Protein AF-A0A2E3I1H3-F1 (afdb_monomer_lite)

Sequence (110 aa):
MGIRLVLLVLCVLVAIVPMRAFAIEADDVVIDGEFEDWEKIPVSVDDPEDQAKNPNGDYKALKIGTNTNTFCFLQVVYGEITPLDGKRYYYHVLIDVDNKVNTGISNNRV

Structure (mmCIF, N/CA/C/O backbone):
data_AF-A0A2E3I1H3-F1
#
_entry.id   AF-A0A2E3I1H3-F1
#
loop_
_atom_site.group_PDB
_atom_site.id
_atom_site.type_symbol
_atom_site.label_atom_id
_atom_site.label_alt_id
_atom_site.label_comp_id
_atom_site.label_asym_id
_atom_site.label_entity_id
_atom_site.label_seq_id
_atom_site.pdbx_PDB_ins_code
_atom_site.Cartn_x
_atom_site.Cartn_y
_atom_site.Cartn_z
_atom_site.occupancy
_atom_site.B_iso_or_equiv
_atom_site.auth_seq_id
_atom_site.auth_comp_id
_atom_site.auth_asym_id
_atom_site.auth_atom_id
_atom_site.pdbx_PDB_model_num
ATOM 1 N N . MET A 1 1 ? -11.600 41.781 30.511 1.00 60.91 1 MET A N 1
ATOM 2 C CA . MET A 1 1 ? -11.959 40.479 29.908 1.00 60.91 1 MET A CA 1
ATOM 3 C C . MET A 1 1 ? -11.577 40.523 28.428 1.00 60.91 1 MET A C 1
ATOM 5 O O . MET A 1 1 ? -12.434 40.822 27.619 1.00 60.91 1 MET A O 1
ATOM 9 N N . GLY A 1 2 ? -10.284 40.416 28.076 1.00 66.25 2 GLY A N 1
ATOM 10 C CA . GLY A 1 2 ? -9.841 40.939 26.762 1.00 66.25 2 GLY A CA 1
ATOM 11 C C . GLY A 1 2 ? -8.666 40.269 26.051 1.00 66.25 2 GLY A C 1
ATOM 12 O O . GLY A 1 2 ? -8.611 40.344 24.838 1.00 66.25 2 GLY A O 1
ATOM 13 N N . ILE A 1 3 ? -7.746 39.587 26.737 1.00 63.50 3 ILE A N 1
ATOM 14 C CA . ILE A 1 3 ? -6.596 38.934 26.065 1.00 63.50 3 ILE A CA 1
ATOM 15 C C . ILE A 1 3 ? -6.351 37.529 26.628 1.00 63.50 3 ILE A C 1
ATOM 17 O O . ILE A 1 3 ? -6.130 36.586 25.879 1.00 63.50 3 ILE A O 1
ATOM 21 N N . ARG A 1 4 ? -6.502 37.347 27.949 1.00 60.72 4 ARG A N 1
ATOM 22 C CA . ARG A 1 4 ? -6.350 36.038 28.611 1.00 60.72 4 ARG A CA 1
ATOM 23 C C . ARG A 1 4 ? -7.385 34.995 28.171 1.00 60.72 4 ARG A C 1
ATOM 25 O O . ARG A 1 4 ? -7.032 33.834 28.045 1.00 60.72 4 ARG A O 1
ATOM 32 N N . LEU A 1 5 ? -8.628 35.408 27.906 1.00 58.81 5 LEU A N 1
ATOM 33 C CA . LEU A 1 5 ? -9.673 34.510 27.393 1.00 58.81 5 LEU A CA 1
ATOM 34 C C . LEU A 1 5 ? -9.393 34.106 25.934 1.00 58.81 5 LEU A C 1
ATOM 36 O O . LEU A 1 5 ? -9.592 32.955 25.575 1.00 58.81 5 LEU A O 1
ATOM 40 N N . VAL A 1 6 ? -8.859 35.029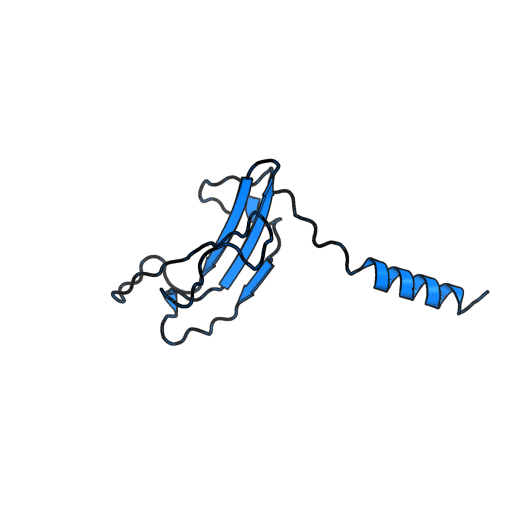 25.124 1.00 62.84 6 VAL A N 1
ATOM 41 C CA . VAL A 1 6 ? -8.500 34.780 23.717 1.00 62.84 6 VAL A CA 1
ATOM 42 C C . VAL A 1 6 ? -7.304 33.829 23.615 1.00 62.84 6 VAL A C 1
ATOM 44 O O . VAL A 1 6 ? -7.368 32.869 22.856 1.00 62.84 6 VAL A O 1
ATOM 47 N N . LEU A 1 7 ? -6.254 34.025 24.425 1.00 57.94 7 LEU A N 1
ATOM 48 C CA . LEU A 1 7 ? -5.112 33.101 24.478 1.00 57.94 7 LEU A CA 1
ATOM 49 C C . LEU A 1 7 ? -5.508 31.704 24.975 1.00 57.94 7 LEU A C 1
ATOM 51 O O . LEU A 1 7 ? -5.003 30.717 24.455 1.00 57.94 7 LEU A O 1
ATOM 55 N N . LEU A 1 8 ? -6.415 31.607 25.952 1.00 57.91 8 LEU A N 1
ATOM 56 C CA . LEU A 1 8 ? -6.885 30.315 26.455 1.00 57.91 8 LEU A CA 1
ATOM 57 C C . LEU A 1 8 ? -7.684 29.556 25.384 1.00 57.91 8 LEU A C 1
ATOM 59 O O . LEU A 1 8 ? -7.460 28.367 25.190 1.00 57.91 8 LEU A O 1
ATOM 63 N N . VAL A 1 9 ? -8.561 30.246 24.646 1.00 60.81 9 VAL A N 1
ATOM 64 C CA . VAL A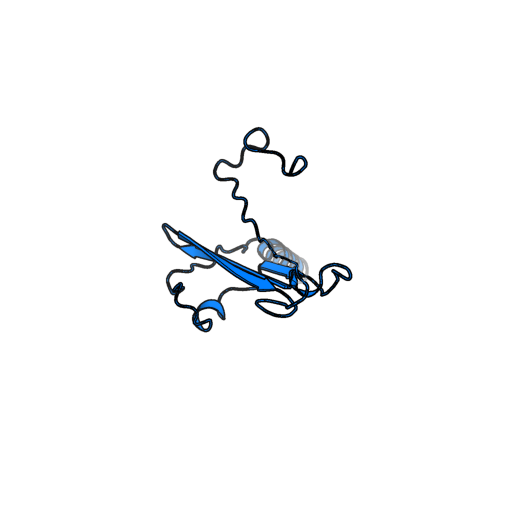 1 9 ? -9.315 29.662 23.522 1.00 60.81 9 VAL A CA 1
ATOM 65 C C . VAL A 1 9 ? -8.378 29.238 22.386 1.00 60.81 9 VAL A C 1
ATOM 67 O O . VAL A 1 9 ? -8.556 28.153 21.840 1.00 60.81 9 VAL A O 1
ATOM 70 N N . LEU A 1 10 ? -7.344 30.027 22.073 1.00 58.22 10 LEU A N 1
ATOM 71 C CA . LEU A 1 10 ? -6.352 29.681 21.049 1.00 58.22 10 LEU A CA 1
ATOM 72 C C . LEU A 1 10 ? -5.506 28.459 21.454 1.00 58.22 10 LEU A C 1
ATOM 74 O O . LEU A 1 10 ? -5.310 27.562 20.643 1.00 58.22 10 LEU A O 1
ATOM 78 N N . CYS A 1 11 ? -5.060 28.377 22.712 1.00 57.25 11 CYS A N 1
ATOM 79 C CA . CYS A 1 11 ? -4.327 27.214 23.223 1.00 57.25 11 CYS A CA 1
ATOM 80 C C . CYS A 1 11 ? -5.200 25.954 23.285 1.00 57.25 11 CYS A C 1
ATOM 82 O O . CYS A 1 11 ? -4.702 24.871 23.005 1.00 57.25 11 CYS A O 1
ATOM 84 N N . VAL A 1 12 ? -6.491 26.078 23.609 1.00 56.62 12 VAL A N 1
ATOM 85 C CA . VAL A 1 12 ? -7.439 24.952 23.584 1.00 56.62 12 VAL A CA 1
ATOM 86 C C . VAL A 1 12 ? -7.710 24.501 22.144 1.00 56.62 12 VAL A C 1
ATOM 88 O O . VAL A 1 12 ? -7.696 23.306 21.883 1.00 56.62 12 VAL A O 1
ATOM 91 N N . LEU A 1 13 ? -7.854 25.420 21.183 1.00 52.84 13 LEU A N 1
ATOM 92 C CA . LEU A 1 13 ? -7.961 25.080 19.756 1.00 52.84 13 LEU A CA 1
ATOM 93 C C . LEU A 1 13 ? -6.702 24.369 19.238 1.00 52.84 13 LEU A C 1
ATOM 95 O O . LEU A 1 13 ? -6.825 23.344 18.582 1.00 52.84 13 LEU A O 1
ATOM 99 N N . VAL A 1 14 ? -5.502 24.842 19.586 1.00 55.38 14 VAL A N 1
ATOM 100 C CA . VAL A 1 14 ? -4.232 24.198 19.193 1.00 55.38 14 VAL A CA 1
ATOM 101 C C . VAL A 1 14 ? -4.019 22.856 19.911 1.00 55.38 14 VAL A C 1
ATOM 103 O O . VAL A 1 14 ? -3.454 21.939 19.323 1.00 55.38 14 VAL A O 1
ATOM 106 N N . ALA A 1 15 ? -4.513 22.696 21.144 1.00 51.28 15 ALA A N 1
ATOM 107 C CA . ALA A 1 15 ? -4.416 21.452 21.914 1.00 51.28 15 ALA A CA 1
ATOM 108 C C . ALA A 1 15 ? -5.504 20.410 21.586 1.00 51.28 15 ALA A C 1
ATOM 110 O O . ALA A 1 15 ? -5.342 19.251 21.955 1.00 51.28 15 ALA A O 1
ATOM 111 N N . ILE A 1 16 ? -6.589 20.787 20.897 1.00 48.69 16 ILE A N 1
ATOM 112 C CA . ILE A 1 16 ? -7.610 19.850 20.380 1.00 48.69 16 ILE A CA 1
ATOM 113 C C . ILE A 1 16 ? -7.245 19.346 18.969 1.00 48.69 16 ILE A C 1
ATOM 115 O O . ILE A 1 16 ? -7.720 18.294 18.542 1.00 48.69 16 ILE A O 1
ATOM 119 N N . VAL A 1 17 ? -6.364 20.048 18.251 1.00 48.31 17 VAL A N 1
ATOM 120 C CA . VAL A 1 17 ? -5.910 19.655 16.907 1.00 48.31 17 VAL A CA 1
ATOM 121 C C . VAL A 1 17 ? -5.073 18.358 16.851 1.00 48.31 17 VAL A C 1
ATOM 123 O O . VAL A 1 17 ? -5.138 17.702 15.812 1.00 48.31 17 VAL A O 1
ATOM 126 N N . PRO A 1 18 ? -4.366 17.860 17.890 1.00 48.22 18 PRO A N 1
ATOM 127 C CA . PRO A 1 18 ? -3.600 16.631 17.767 1.00 48.22 18 PRO A CA 1
ATOM 128 C C . PRO A 1 18 ? -4.394 15.441 18.320 1.00 48.22 18 PRO A C 1
ATOM 130 O O . PRO A 1 18 ? -3.912 14.735 19.198 1.00 48.22 18 PRO A O 1
ATOM 133 N N . MET A 1 19 ? -5.635 15.217 17.881 1.00 48.62 19 MET A N 1
ATOM 134 C CA . MET A 1 19 ? -6.313 13.964 18.242 1.00 48.62 19 MET A CA 1
ATOM 135 C C . MET A 1 19 ? -7.428 13.563 17.289 1.00 48.62 19 MET A C 1
ATOM 137 O O . MET A 1 19 ? -8.531 13.246 17.720 1.00 48.62 19 MET A O 1
ATOM 141 N N . ARG A 1 20 ? -7.156 13.565 15.985 1.00 47.16 20 ARG A N 1
ATOM 142 C CA . ARG A 1 20 ? -8.005 12.874 15.009 1.00 47.16 20 ARG A CA 1
ATOM 143 C C . ARG A 1 20 ? -7.135 12.151 13.983 1.00 47.16 20 ARG A C 1
ATOM 145 O O . ARG A 1 20 ? -7.264 12.367 12.788 1.00 47.16 20 ARG A O 1
ATOM 152 N N . ALA A 1 21 ? -6.282 11.241 14.461 1.00 50.38 21 ALA A N 1
ATOM 153 C CA . ALA A 1 21 ? -6.068 10.001 13.719 1.00 50.38 21 ALA A CA 1
ATOM 154 C C . ALA A 1 21 ? -7.386 9.226 13.824 1.00 50.38 21 ALA A C 1
ATOM 156 O O . ALA A 1 21 ? -7.546 8.336 14.654 1.00 50.38 21 ALA A O 1
ATOM 157 N N . PHE A 1 22 ? -8.399 9.682 13.092 1.00 50.09 22 PHE A N 1
ATOM 158 C CA . PHE A 1 22 ? -9.565 8.855 12.908 1.00 50.09 22 PHE A CA 1
ATOM 159 C C . PHE A 1 22 ? -9.118 7.696 12.048 1.00 50.09 22 PHE A C 1
ATOM 161 O O . PHE A 1 22 ? -8.643 7.907 10.934 1.00 50.09 22 PHE A O 1
ATOM 168 N N . ALA A 1 23 ? -9.268 6.486 12.577 1.00 56.56 23 ALA A N 1
ATOM 169 C CA . ALA A 1 23 ? -9.533 5.359 11.710 1.00 56.56 23 ALA A CA 1
ATOM 170 C C . ALA A 1 23 ? -10.700 5.799 10.815 1.00 56.56 23 ALA A C 1
ATOM 172 O O . ALA A 1 23 ? -11.790 6.097 11.307 1.00 56.56 23 ALA A O 1
ATOM 173 N N . ILE A 1 24 ? -10.415 6.021 9.537 1.00 69.88 24 ILE A N 1
ATOM 174 C CA . ILE A 1 24 ? -11.454 6.345 8.574 1.00 69.88 24 ILE A CA 1
ATOM 175 C C . ILE A 1 24 ? -12.118 5.024 8.236 1.00 69.88 24 ILE A C 1
ATOM 177 O O . ILE A 1 24 ? -11.455 4.085 7.789 1.00 69.88 24 ILE A O 1
ATOM 181 N N . GLU A 1 25 ? -13.417 4.967 8.516 1.00 80.44 25 GLU A N 1
ATOM 182 C CA . GLU A 1 25 ? -14.241 3.802 8.234 1.00 80.44 25 GLU A CA 1
ATOM 183 C C . GLU A 1 25 ? -14.225 3.520 6.728 1.00 80.44 25 GLU A C 1
ATOM 185 O O . GLU A 1 25 ? -14.548 4.374 5.891 1.00 80.44 25 GLU A O 1
ATOM 190 N N . ALA A 1 26 ? -13.828 2.299 6.394 1.00 86.75 26 ALA A N 1
ATOM 191 C CA . ALA A 1 26 ? -13.709 1.793 5.035 1.00 86.75 26 ALA A CA 1
ATOM 192 C C . ALA A 1 26 ? -14.917 0.932 4.642 1.00 86.75 26 ALA A C 1
ATOM 194 O O . ALA A 1 26 ? -14.781 0.012 3.844 1.00 86.75 26 ALA A O 1
ATOM 195 N N . ASP A 1 27 ? -16.095 1.208 5.210 1.00 89.81 27 ASP A N 1
ATOM 196 C CA . ASP A 1 27 ? -17.323 0.439 4.952 1.00 89.81 27 ASP A CA 1
ATOM 197 C C . ASP A 1 27 ? -17.725 0.433 3.469 1.00 89.81 27 ASP A C 1
ATOM 199 O O . ASP A 1 27 ? -18.235 -0.569 2.976 1.00 89.81 27 ASP A O 1
ATOM 203 N N . ASP A 1 28 ? -17.455 1.531 2.754 1.00 90.06 28 ASP A N 1
ATOM 204 C CA . ASP A 1 28 ? -17.748 1.645 1.317 1.00 90.06 28 ASP A CA 1
ATOM 205 C C . ASP A 1 28 ? -16.608 1.133 0.418 1.00 90.06 28 ASP A C 1
ATOM 207 O O . ASP A 1 28 ? -16.742 1.201 -0.799 1.00 90.06 28 ASP A O 1
ATOM 211 N N . VAL A 1 29 ? -15.482 0.683 0.990 1.00 91.81 29 VAL A N 1
ATOM 212 C CA . VAL A 1 29 ? -14.342 0.199 0.199 1.00 91.81 29 VAL A CA 1
ATOM 213 C C . VAL A 1 29 ? -14.588 -1.238 -0.253 1.00 91.81 29 VAL A C 1
ATOM 215 O O . VAL A 1 29 ? -14.808 -2.129 0.573 1.00 91.81 29 VAL A O 1
ATOM 218 N N . VAL A 1 30 ? -14.483 -1.475 -1.558 1.00 92.00 30 VAL A N 1
ATOM 219 C CA . VAL A 1 30 ? -14.638 -2.780 -2.203 1.00 92.00 30 VAL A CA 1
ATOM 220 C C . VAL A 1 30 ? -13.333 -3.150 -2.913 1.00 92.00 30 VAL A C 1
ATOM 222 O O . VAL A 1 30 ? -12.676 -2.327 -3.536 1.00 92.00 30 VAL A O 1
ATOM 225 N N . ILE A 1 31 ? -12.912 -4.414 -2.802 1.00 91.31 31 ILE A N 1
ATOM 226 C CA . ILE A 1 31 ? -11.707 -4.907 -3.488 1.00 91.31 31 ILE A CA 1
ATOM 227 C C . ILE A 1 31 ? -12.115 -5.496 -4.841 1.00 91.31 31 ILE A C 1
ATOM 229 O O . ILE A 1 31 ? -12.282 -6.710 -4.969 1.00 91.31 31 ILE A O 1
ATOM 233 N N . ASP A 1 32 ? -12.313 -4.635 -5.835 1.00 94.19 32 ASP A N 1
ATOM 234 C CA . ASP A 1 32 ? -12.736 -5.009 -7.194 1.00 94.19 32 ASP A CA 1
ATOM 235 C C . ASP A 1 32 ? -11.798 -4.507 -8.309 1.00 94.19 32 ASP A C 1
ATOM 237 O O . ASP A 1 32 ? -11.888 -4.986 -9.439 1.00 94.19 32 ASP A O 1
ATOM 241 N N . GLY A 1 33 ? -10.841 -3.638 -7.976 1.00 91.56 33 GLY A N 1
ATOM 242 C CA . GLY A 1 33 ? -9.875 -3.072 -8.920 1.00 91.56 33 GLY A CA 1
ATOM 243 C C . GLY A 1 33 ? -10.268 -1.699 -9.465 1.00 91.56 33 GLY A C 1
ATOM 244 O O . GLY A 1 33 ? -9.469 -1.110 -10.191 1.00 91.56 33 GLY A O 1
ATOM 245 N N . GLU A 1 34 ? -11.439 -1.190 -9.091 1.00 94.81 34 GLU A N 1
ATOM 246 C CA . GLU A 1 34 ? -11.799 0.219 -9.229 1.00 94.81 34 GLU A CA 1
ATOM 247 C C . GLU A 1 34 ? -11.222 1.004 -8.028 1.00 94.81 34 GLU A C 1
ATOM 249 O O . GLU A 1 34 ? -10.853 0.416 -7.006 1.00 94.81 34 GLU A O 1
ATOM 254 N N . PHE A 1 35 ? -11.038 2.322 -8.159 1.00 94.50 35 PHE A N 1
ATOM 255 C CA . PHE A 1 35 ? -10.280 3.113 -7.166 1.00 94.50 35 PHE A CA 1
ATOM 256 C C . PHE A 1 35 ? -11.016 4.353 -6.644 1.00 94.50 35 PHE A C 1
ATOM 258 O O . PHE A 1 35 ? -10.488 5.082 -5.798 1.00 94.50 35 PHE A O 1
ATOM 265 N N . GLU A 1 36 ? -12.220 4.620 -7.136 1.00 95.81 36 GLU A N 1
ATOM 266 C CA . GLU A 1 36 ? -13.028 5.791 -6.800 1.00 95.81 36 GLU A CA 1
ATOM 267 C C . GLU A 1 36 ? -13.426 5.806 -5.315 1.00 95.81 36 GLU A C 1
ATOM 269 O O . GLU A 1 36 ? -13.393 6.842 -4.648 1.00 95.81 36 GLU A O 1
ATOM 274 N N . ASP A 1 37 ? -13.747 4.643 -4.754 1.00 93.56 37 ASP A N 1
ATOM 275 C CA . ASP A 1 37 ? -14.070 4.438 -3.338 1.00 93.56 37 ASP A CA 1
ATOM 276 C C . ASP A 1 37 ? -12.889 4.738 -2.390 1.00 93.56 37 ASP A C 1
ATOM 278 O O . ASP A 1 37 ? -13.092 5.062 -1.212 1.00 93.56 37 ASP A O 1
ATOM 282 N N . TRP A 1 38 ? -11.654 4.730 -2.903 1.00 94.19 38 TRP A N 1
ATOM 283 C CA . TRP A 1 38 ? -10.443 5.093 -2.165 1.00 94.19 38 TRP A CA 1
ATOM 284 C C . TRP A 1 38 ? -10.163 6.597 -2.116 1.00 94.19 38 TRP A C 1
ATOM 286 O O . TRP A 1 38 ? -9.281 7.021 -1.360 1.00 94.19 38 TRP A O 1
ATOM 296 N N . GLU A 1 39 ? -10.862 7.436 -2.885 1.00 93.12 39 GLU A N 1
ATOM 297 C CA . GLU A 1 39 ? -10.619 8.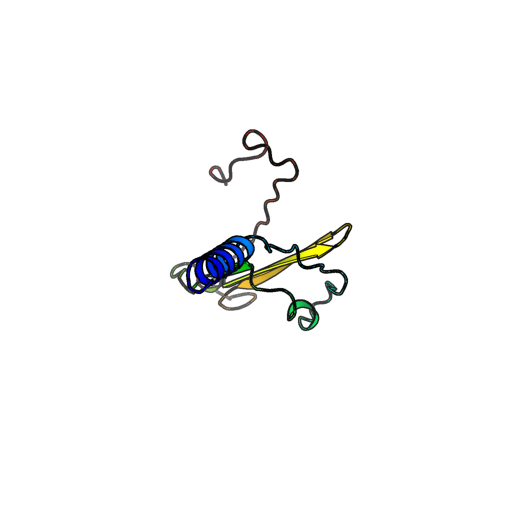888 -2.916 1.00 93.12 39 GLU A CA 1
ATOM 298 C C . GLU A 1 39 ? -10.831 9.546 -1.547 1.00 93.12 39 GLU A C 1
ATOM 300 O O . GLU A 1 39 ? -10.063 10.428 -1.157 1.00 93.12 39 GLU A O 1
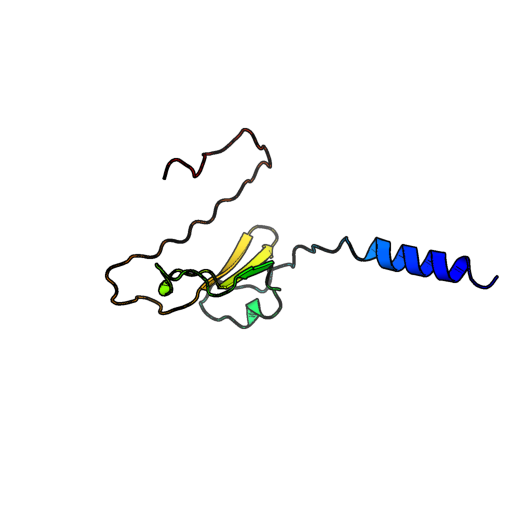ATOM 305 N N . LYS A 1 40 ? -11.815 9.062 -0.778 1.00 89.75 40 LYS A N 1
ATOM 306 C CA . LYS A 1 40 ? -12.112 9.545 0.581 1.00 89.75 40 LYS A CA 1
ATOM 307 C C . LYS A 1 40 ? -11.084 9.110 1.631 1.00 89.75 40 LYS A C 1
ATOM 309 O O . LYS A 1 40 ? -11.044 9.690 2.716 1.00 89.75 40 LYS A O 1
ATOM 314 N N . ILE A 1 41 ? -10.279 8.087 1.336 1.00 91.94 41 ILE A N 1
ATOM 315 C CA . ILE A 1 41 ? -9.254 7.587 2.253 1.00 91.94 41 ILE A CA 1
ATOM 316 C C . ILE A 1 41 ? -7.982 8.432 2.063 1.00 91.94 41 ILE A C 1
ATOM 318 O O . ILE A 1 41 ? -7.428 8.470 0.957 1.00 91.94 41 ILE A O 1
ATOM 322 N N . PRO A 1 42 ? -7.491 9.123 3.107 1.00 92.31 42 PRO A N 1
ATOM 323 C CA . PRO A 1 42 ? -6.304 9.950 3.018 1.00 92.31 42 PRO A CA 1
ATOM 324 C C . PRO A 1 42 ? -5.053 9.090 2.884 1.00 92.31 42 PRO A C 1
ATOM 326 O O . PRO A 1 42 ? -4.968 7.959 3.372 1.00 92.31 42 PRO A O 1
ATOM 329 N N . VAL A 1 43 ? -4.045 9.681 2.256 1.00 93.31 43 VAL A N 1
ATOM 330 C CA . VAL A 1 43 ? -2.705 9.109 2.198 1.00 93.31 43 VAL A CA 1
ATOM 331 C C . VAL A 1 43 ? -2.101 9.136 3.605 1.00 93.31 43 VAL A C 1
ATOM 333 O O . VAL A 1 43 ? -1.991 10.189 4.227 1.00 93.31 43 VAL A O 1
ATOM 336 N N . SER A 1 44 ? -1.770 7.955 4.122 1.00 91.38 44 SER A N 1
ATOM 337 C CA . SER A 1 44 ? -1.162 7.731 5.440 1.00 91.38 44 SER A CA 1
ATOM 338 C C . SER A 1 44 ? 0.363 7.780 5.388 1.00 91.38 44 SER A C 1
ATOM 340 O O . SER A 1 44 ? 1.002 8.219 6.340 1.00 91.38 44 SER A O 1
ATOM 342 N N . VAL A 1 45 ? 0.939 7.328 4.274 1.00 92.31 45 VAL A N 1
ATOM 343 C CA . VAL A 1 45 ? 2.372 7.407 3.973 1.00 92.31 45 VAL A CA 1
ATOM 344 C C . VAL A 1 45 ? 2.495 7.930 2.556 1.00 92.31 45 VAL A C 1
ATOM 346 O O . VAL A 1 45 ? 1.837 7.394 1.668 1.00 92.31 45 VAL A O 1
ATOM 349 N N . ASP A 1 46 ? 3.310 8.958 2.371 1.00 95.38 46 ASP A N 1
ATOM 350 C CA . ASP A 1 46 ? 3.655 9.544 1.078 1.00 95.38 46 ASP A CA 1
ATOM 351 C C . ASP A 1 46 ? 5.178 9.493 0.965 1.00 95.38 46 ASP A C 1
ATOM 353 O O . ASP A 1 46 ? 5.874 10.018 1.840 1.00 95.38 46 ASP A O 1
ATOM 357 N N . ASP A 1 47 ? 5.675 8.784 -0.043 1.00 94.69 47 ASP A N 1
ATOM 358 C CA . ASP A 1 47 ? 7.089 8.455 -0.208 1.00 94.69 47 ASP A CA 1
ATOM 359 C C . ASP A 1 47 ? 7.597 9.030 -1.544 1.00 94.69 47 ASP A C 1
ATOM 361 O O . ASP A 1 47 ? 6.945 8.872 -2.589 1.00 94.69 47 ASP A O 1
ATOM 365 N N . PRO A 1 48 ? 8.707 9.793 -1.534 1.00 96.12 48 PRO A N 1
ATOM 366 C CA . PRO A 1 48 ? 9.264 10.359 -2.753 1.00 96.12 48 PRO A CA 1
ATOM 367 C C . PRO A 1 48 ? 9.902 9.271 -3.623 1.00 96.12 48 PRO A C 1
ATOM 369 O O . PRO A 1 48 ? 10.412 8.284 -3.115 1.00 96.12 48 PRO A O 1
ATOM 372 N N . GLU A 1 49 ? 9.948 9.498 -4.937 1.00 96.12 49 GLU A N 1
ATOM 373 C CA . GLU A 1 49 ? 10.666 8.612 -5.861 1.00 96.12 49 GLU A CA 1
ATOM 374 C C . GLU A 1 49 ? 12.188 8.709 -5.619 1.00 96.12 49 GLU A C 1
ATOM 376 O O . GLU A 1 49 ? 12.838 9.671 -6.047 1.00 96.12 49 GLU A O 1
ATOM 381 N N . ASP A 1 50 ? 12.760 7.742 -4.899 1.00 94.50 50 ASP A N 1
ATOM 382 C CA . ASP A 1 50 ? 14.152 7.755 -4.437 1.00 94.50 50 ASP A CA 1
ATOM 383 C C . ASP A 1 50 ? 14.915 6.421 -4.590 1.00 94.50 50 ASP A C 1
ATOM 385 O O . ASP A 1 50 ? 16.138 6.365 -4.386 1.00 94.50 50 ASP A O 1
ATOM 389 N N . GLN A 1 51 ? 14.264 5.355 -5.068 1.00 90.44 51 GLN A N 1
ATOM 390 C CA . GLN A 1 51 ? 14.898 4.047 -5.254 1.00 90.44 51 GLN A CA 1
ATOM 391 C C . GLN A 1 51 ? 15.621 3.906 -6.593 1.00 90.44 51 GLN A C 1
ATOM 393 O O . GLN A 1 51 ? 15.252 3.123 -7.469 1.00 90.44 51 GLN A O 1
ATOM 398 N N . ALA A 1 52 ? 16.780 4.558 -6.709 1.00 90.25 52 ALA A N 1
ATOM 399 C CA . ALA A 1 52 ? 17.598 4.553 -7.929 1.00 90.25 52 ALA A CA 1
ATOM 400 C C . ALA A 1 52 ? 17.962 3.150 -8.469 1.00 90.25 52 ALA A C 1
ATOM 402 O O . ALA A 1 52 ? 18.136 2.965 -9.673 1.00 90.25 52 ALA A O 1
ATOM 403 N N . LYS A 1 53 ? 18.113 2.142 -7.597 1.00 88.12 53 LYS A N 1
ATOM 404 C CA . LYS A 1 53 ? 18.463 0.770 -8.017 1.00 88.12 53 LYS A CA 1
ATOM 405 C C . LYS A 1 53 ? 17.251 -0.064 -8.410 1.00 88.12 53 LYS A C 1
ATOM 407 O O . LYS A 1 53 ? 17.420 -1.037 -9.143 1.00 88.12 53 LYS A O 1
ATOM 412 N N . ASN A 1 54 ? 16.071 0.273 -7.903 1.00 87.38 54 ASN A N 1
ATOM 413 C CA . ASN A 1 54 ? 14.850 -0.518 -8.004 1.00 87.38 54 ASN A CA 1
ATOM 414 C C . ASN A 1 54 ? 13.633 0.389 -8.274 1.00 87.38 54 ASN A C 1
ATOM 416 O O . ASN A 1 54 ? 12.654 0.289 -7.544 1.00 87.38 54 ASN A O 1
ATOM 420 N N . PRO A 1 55 ? 13.665 1.228 -9.326 1.00 90.31 55 PRO A N 1
ATOM 421 C CA . PRO A 1 55 ? 12.669 2.287 -9.513 1.00 90.31 55 PRO A CA 1
ATOM 422 C C . PRO A 1 55 ? 11.243 1.751 -9.715 1.00 90.31 55 PRO A C 1
ATOM 424 O O . PRO A 1 55 ? 10.294 2.352 -9.239 1.00 90.31 55 PRO A O 1
ATOM 427 N N . ASN A 1 56 ? 11.080 0.574 -10.337 1.00 91.06 56 ASN A N 1
ATOM 428 C CA . ASN A 1 56 ? 9.764 -0.068 -10.509 1.00 91.06 56 ASN A CA 1
ATOM 429 C C . ASN A 1 56 ? 9.195 -0.714 -9.235 1.00 91.06 56 ASN A C 1
ATOM 431 O O . ASN A 1 56 ? 8.094 -1.252 -9.245 1.00 91.06 56 ASN A O 1
ATOM 435 N N . GLY A 1 57 ? 9.984 -0.746 -8.164 1.00 89.44 57 GLY A N 1
ATOM 436 C CA . GLY A 1 57 ? 9.572 -1.250 -6.860 1.00 89.44 57 GLY A CA 1
ATOM 437 C C . GLY A 1 57 ? 9.362 -0.151 -5.840 1.00 89.44 57 GLY A C 1
ATOM 438 O O . GLY A 1 57 ? 9.093 -0.471 -4.684 1.00 89.44 57 GLY A O 1
ATOM 439 N N . ASP A 1 58 ? 9.569 1.098 -6.246 1.00 92.38 58 ASP A N 1
ATOM 440 C CA . ASP A 1 58 ? 9.649 2.214 -5.329 1.00 92.38 58 ASP A CA 1
ATOM 441 C C . ASP A 1 58 ? 8.278 2.534 -4.750 1.00 92.38 58 ASP A C 1
ATOM 443 O O . ASP A 1 58 ? 7.267 2.534 -5.459 1.00 92.38 58 ASP A O 1
ATOM 447 N N . TYR A 1 59 ? 8.236 2.768 -3.448 1.00 93.00 59 TYR A N 1
ATOM 448 C CA . TYR A 1 59 ? 6.985 3.047 -2.779 1.00 93.00 59 TYR A CA 1
ATOM 449 C C . TYR A 1 59 ? 6.528 4.459 -3.133 1.00 93.00 59 TYR A C 1
ATOM 451 O O . TYR A 1 59 ? 7.339 5.359 -3.292 1.00 93.00 59 TYR A O 1
ATOM 459 N N . LYS A 1 60 ? 5.219 4.666 -3.286 1.00 94.88 60 LYS A N 1
ATOM 460 C CA . LYS A 1 60 ? 4.670 6.001 -3.545 1.00 94.88 60 LYS A CA 1
ATOM 461 C C . LYS A 1 60 ? 3.715 6.432 -2.459 1.00 94.88 60 LYS A C 1
ATOM 463 O O . LYS A 1 60 ? 3.867 7.501 -1.885 1.00 94.88 60 LYS A O 1
ATOM 468 N N . ALA A 1 61 ? 2.694 5.623 -2.202 1.00 94.94 61 ALA A N 1
ATOM 469 C CA . ALA A 1 61 ? 1.669 5.998 -1.247 1.00 94.94 61 ALA A CA 1
ATOM 470 C C . ALA A 1 61 ? 1.008 4.792 -0.589 1.00 94.94 61 ALA A C 1
ATOM 472 O O . ALA A 1 61 ? 0.763 3.768 -1.231 1.00 94.94 61 ALA A O 1
ATOM 473 N N . LEU A 1 62 ? 0.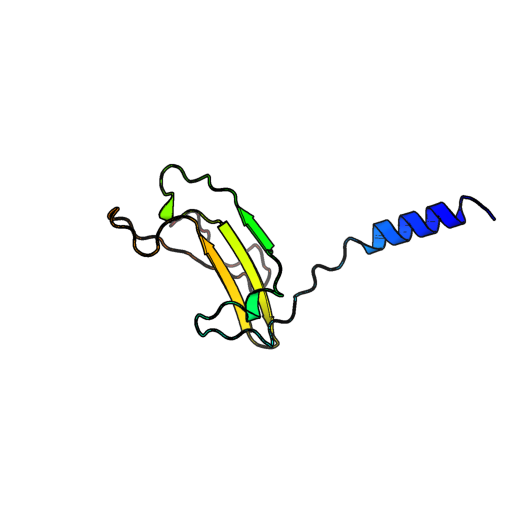652 4.969 0.683 1.00 94.19 62 LEU A N 1
ATOM 474 C CA . LEU A 1 62 ? -0.183 4.052 1.447 1.00 94.19 62 LEU A CA 1
ATOM 475 C C . LEU A 1 62 ? -1.481 4.744 1.824 1.00 94.19 62 LEU A C 1
ATOM 477 O O . LEU A 1 62 ? -1.456 5.787 2.477 1.00 94.19 62 LEU A O 1
ATOM 481 N N . LYS A 1 63 ? -2.614 4.129 1.508 1.00 94.00 63 LYS A N 1
ATOM 482 C CA . LYS A 1 63 ? -3.905 4.452 2.118 1.00 94.00 63 LYS A CA 1
ATOM 483 C C . LYS A 1 63 ? -4.337 3.278 2.984 1.00 94.00 63 LYS A C 1
ATOM 485 O O . LYS A 1 63 ? -4.235 2.134 2.550 1.00 94.00 63 LYS A O 1
ATOM 490 N N . ILE A 1 64 ? -4.808 3.560 4.196 1.00 92.00 64 ILE A N 1
ATOM 491 C CA . ILE A 1 64 ? -5.270 2.548 5.152 1.00 92.00 64 ILE A CA 1
ATOM 492 C C . ILE A 1 64 ? -6.695 2.890 5.557 1.00 92.00 64 ILE A C 1
ATOM 494 O O . ILE A 1 64 ? -6.991 4.031 5.908 1.00 92.00 64 ILE A O 1
ATOM 498 N N . GLY A 1 65 ? -7.554 1.881 5.541 1.00 90.31 65 GLY A N 1
ATOM 499 C CA . GLY A 1 65 ? -8.913 1.963 6.037 1.00 90.31 65 GLY A CA 1
ATOM 500 C C . GLY A 1 65 ? -9.280 0.692 6.791 1.00 90.31 65 GLY A C 1
ATOM 501 O O . GLY A 1 65 ? -8.791 -0.396 6.485 1.00 90.31 65 GLY A O 1
ATOM 502 N N . THR A 1 66 ? -10.135 0.817 7.795 1.00 89.44 66 THR A N 1
ATOM 503 C CA . THR A 1 66 ? -10.667 -0.334 8.532 1.00 89.44 66 THR A CA 1
ATOM 504 C C . THR A 1 66 ? -12.177 -0.267 8.538 1.00 89.44 66 THR A C 1
ATOM 506 O O . THR A 1 66 ? -12.730 0.824 8.602 1.00 89.44 66 THR A O 1
ATOM 509 N N . ASN A 1 67 ? -12.833 -1.416 8.494 1.00 85.38 67 ASN A N 1
ATOM 510 C CA . ASN A 1 67 ? -14.227 -1.552 8.900 1.00 85.38 67 ASN A CA 1
ATOM 511 C C . ASN A 1 67 ? -14.311 -2.515 10.090 1.00 85.38 67 ASN A C 1
ATOM 513 O O . ASN A 1 67 ? -13.286 -2.972 10.601 1.00 85.38 67 ASN A O 1
ATOM 517 N N . THR A 1 68 ? -15.529 -2.859 10.512 1.00 84.88 68 THR A N 1
ATOM 518 C CA . THR A 1 68 ? -15.772 -3.702 11.699 1.00 84.88 68 THR A CA 1
ATOM 519 C C . THR A 1 68 ? -14.923 -4.984 11.730 1.00 84.88 68 THR A C 1
ATOM 521 O O . THR A 1 68 ? -14.473 -5.380 12.803 1.00 84.88 68 THR A O 1
ATOM 524 N N . ASN A 1 69 ? -14.673 -5.618 10.576 1.00 87.25 69 ASN A N 1
ATOM 525 C CA . ASN A 1 69 ? -14.003 -6.925 10.499 1.00 87.25 69 ASN A CA 1
ATOM 526 C C . ASN A 1 69 ? -12.835 -6.991 9.502 1.00 87.25 69 ASN A C 1
ATOM 528 O O . ASN A 1 69 ? -12.247 -8.060 9.333 1.00 87.25 69 ASN A O 1
ATOM 532 N N . THR A 1 70 ? -12.508 -5.894 8.823 1.00 87.88 70 THR A N 1
ATOM 533 C CA . THR A 1 70 ? -11.566 -5.910 7.698 1.00 87.88 70 THR A CA 1
ATOM 534 C C . THR A 1 70 ? -10.574 -4.771 7.815 1.00 87.88 70 THR A C 1
ATOM 536 O O . THR A 1 70 ? -10.945 -3.614 8.007 1.00 87.88 70 THR A O 1
ATOM 539 N N . PHE A 1 71 ? -9.302 -5.118 7.654 1.00 89.38 71 PHE A N 1
ATOM 540 C CA . PHE A 1 71 ? -8.227 -4.179 7.385 1.00 89.38 71 PHE A CA 1
ATOM 541 C C . PHE A 1 71 ? -8.015 -4.111 5.872 1.00 89.38 71 PHE A C 1
ATOM 543 O O . PHE A 1 71 ? -7.687 -5.124 5.251 1.00 89.38 71 PHE A O 1
ATOM 550 N N . CYS A 1 72 ? -8.199 -2.928 5.292 1.00 91.44 72 CYS A N 1
ATOM 551 C CA . CYS A 1 72 ? -8.016 -2.666 3.871 1.00 91.44 72 CYS A CA 1
ATOM 552 C C . CYS A 1 72 ? -6.851 -1.689 3.688 1.00 91.44 72 CYS A C 1
ATOM 554 O O . CYS A 1 72 ? -6.730 -0.694 4.405 1.00 91.44 72 CYS A O 1
ATOM 556 N N . PHE A 1 73 ? -6.008 -1.938 2.691 1.00 92.88 73 PHE A N 1
ATOM 557 C CA . PHE A 1 73 ? -4.974 -0.990 2.299 1.00 92.88 73 PHE A CA 1
ATOM 558 C C . PHE A 1 73 ? -4.862 -0.904 0.778 1.00 92.88 73 PHE A C 1
ATOM 560 O O . PHE A 1 73 ? -4.969 -1.915 0.087 1.00 92.88 73 PHE A O 1
ATOM 567 N N . LEU A 1 74 ? -4.624 0.308 0.278 1.00 93.94 74 LEU A N 1
ATOM 568 C CA . LEU A 1 74 ? -4.268 0.565 -1.111 1.00 93.94 74 LEU A CA 1
ATOM 569 C C . LEU A 1 74 ? -2.827 1.043 -1.136 1.00 93.94 74 LEU A C 1
ATOM 571 O O . LEU A 1 74 ? -2.468 2.041 -0.508 1.00 93.94 74 LEU A O 1
ATOM 575 N N . GLN A 1 75 ? -2.014 0.293 -1.862 1.00 93.19 75 GLN A N 1
ATOM 576 C CA . GLN A 1 75 ? -0.605 0.562 -2.039 1.00 93.19 75 GLN A CA 1
ATOM 577 C C . GLN A 1 75 ? -0.362 1.046 -3.464 1.00 93.19 75 GLN A C 1
ATOM 579 O O . GLN A 1 75 ? -0.764 0.390 -4.422 1.00 93.19 75 GLN A O 1
ATOM 584 N N . VAL A 1 76 ? 0.304 2.189 -3.586 1.00 93.25 76 VAL A N 1
ATOM 585 C CA . VAL A 1 76 ? 0.702 2.776 -4.864 1.00 93.25 76 VAL A CA 1
ATOM 586 C C . VAL A 1 76 ? 2.221 2.800 -4.915 1.00 93.25 76 VAL A C 1
ATOM 588 O O . VAL A 1 76 ? 2.872 3.101 -3.914 1.00 93.25 76 VAL A O 1
ATOM 591 N N . VAL A 1 77 ? 2.772 2.484 -6.081 1.00 93.12 77 VAL A N 1
ATOM 592 C CA . VAL A 1 77 ? 4.213 2.358 -6.323 1.00 93.12 77 VAL A CA 1
ATOM 593 C C . VAL A 1 77 ? 4.584 3.123 -7.589 1.00 93.12 77 VAL A C 1
ATOM 595 O O . VAL A 1 77 ? 3.727 3.331 -8.455 1.00 93.12 77 VAL A O 1
ATOM 598 N N . TYR A 1 78 ? 5.828 3.585 -7.688 1.00 93.25 78 TYR A N 1
ATOM 599 C CA . TYR A 1 78 ? 6.347 4.154 -8.929 1.00 93.25 78 TYR A CA 1
ATOM 600 C C . TYR A 1 78 ? 6.752 3.054 -9.918 1.00 93.25 78 TYR A C 1
ATOM 602 O O . TYR A 1 78 ? 7.022 1.909 -9.554 1.00 93.25 78 TYR A O 1
ATOM 610 N N . GLY A 1 79 ? 6.804 3.437 -11.194 1.00 89.56 79 GLY A N 1
ATOM 611 C CA . GLY A 1 79 ? 7.247 2.593 -12.299 1.00 89.56 79 GLY A CA 1
ATOM 612 C C . GLY A 1 79 ? 6.160 1.718 -12.916 1.00 89.56 79 GLY A C 1
ATOM 613 O O . GLY A 1 79 ? 4.966 2.015 -12.847 1.00 89.56 79 GLY A O 1
ATOM 614 N N . GLU A 1 80 ? 6.600 0.676 -13.617 1.00 86.75 80 GLU A N 1
ATOM 615 C CA . GLU A 1 80 ? 5.735 -0.152 -14.456 1.00 86.75 80 GLU A CA 1
ATOM 616 C C . GLU A 1 80 ? 5.269 -1.417 -13.733 1.00 86.75 80 GLU A C 1
ATOM 618 O O . GLU A 1 80 ? 6.061 -2.151 -13.141 1.00 86.75 80 GLU A O 1
ATOM 623 N N . ILE A 1 81 ? 3.975 -1.728 -13.851 1.00 73.62 81 ILE A N 1
ATOM 624 C CA . ILE A 1 81 ? 3.445 -3.037 -13.465 1.00 73.62 81 ILE A CA 1
ATOM 625 C C . ILE A 1 81 ? 3.984 -4.060 -14.474 1.00 73.62 81 ILE A C 1
ATOM 627 O O . ILE A 1 81 ? 3.740 -3.941 -15.672 1.00 73.62 81 ILE A O 1
ATOM 631 N N . THR A 1 82 ? 4.699 -5.080 -13.988 1.00 81.06 82 THR A N 1
ATOM 632 C CA . THR A 1 82 ? 5.401 -6.118 -14.782 1.00 81.06 82 THR A CA 1
ATOM 633 C C . THR A 1 82 ? 6.561 -5.604 -15.655 1.00 81.06 82 THR A C 1
ATOM 635 O O . THR A 1 82 ? 6.559 -5.796 -16.872 1.00 81.06 82 THR A O 1
ATOM 638 N N . PRO A 1 83 ? 7.597 -4.997 -15.054 1.00 84.44 83 PRO A N 1
ATOM 639 C CA . PRO A 1 83 ? 8.722 -4.472 -15.816 1.00 84.44 83 PRO A CA 1
ATOM 640 C C . PRO A 1 83 ? 9.561 -5.608 -16.422 1.00 84.44 83 PRO A C 1
ATOM 642 O O . PRO A 1 83 ? 9.773 -6.661 -15.815 1.00 84.44 83 PRO A O 1
ATOM 645 N N . LEU A 1 84 ? 10.096 -5.387 -17.624 1.00 86.75 84 LEU A N 1
ATOM 646 C CA . LEU A 1 84 ? 10.980 -6.333 -18.322 1.00 86.75 84 LEU A CA 1
ATOM 647 C C . LEU A 1 84 ? 12.449 -6.204 -17.873 1.00 86.75 84 LEU A C 1
ATOM 649 O O . LEU A 1 84 ? 13.371 -6.320 -18.676 1.00 86.75 84 LEU A O 1
ATOM 653 N N . ASP A 1 85 ? 12.680 -5.956 -16.585 1.00 87.94 85 ASP A N 1
ATOM 654 C CA . ASP A 1 85 ? 14.013 -5.772 -15.992 1.00 87.94 85 ASP A CA 1
ATOM 655 C C . ASP A 1 85 ? 14.570 -7.049 -15.334 1.00 87.94 85 ASP A C 1
ATOM 657 O O . ASP A 1 85 ? 15.653 -7.042 -14.745 1.00 87.94 85 ASP A O 1
ATOM 661 N N . GLY A 1 86 ? 13.834 -8.161 -15.446 1.00 85.69 86 GLY A N 1
ATOM 662 C CA . GLY A 1 86 ? 14.200 -9.451 -14.864 1.00 85.69 86 GLY A CA 1
ATOM 663 C C . GLY A 1 86 ? 14.091 -9.494 -13.338 1.00 85.69 86 GLY A C 1
ATOM 664 O O . GLY A 1 86 ? 14.512 -10.482 -12.731 1.00 85.69 86 GLY A O 1
ATOM 665 N N . LYS A 1 87 ? 13.536 -8.455 -12.706 1.00 84.25 87 LYS A N 1
ATOM 666 C CA . LYS A 1 87 ? 13.305 -8.403 -11.266 1.00 84.25 87 LYS A CA 1
ATOM 667 C C . LYS A 1 87 ? 11.867 -8.780 -10.950 1.00 84.25 87 LYS A C 1
ATOM 669 O O . LYS A 1 87 ? 10.953 -8.663 -11.762 1.00 84.25 87 LYS A O 1
ATOM 674 N N . ARG A 1 88 ? 11.668 -9.251 -9.722 1.00 82.06 88 ARG A N 1
ATOM 675 C CA . ARG A 1 88 ? 10.342 -9.436 -9.147 1.00 82.06 88 ARG A CA 1
ATOM 676 C C . ARG A 1 88 ? 10.245 -8.583 -7.899 1.00 82.06 88 ARG A C 1
ATOM 678 O O . ARG A 1 88 ? 11.055 -8.730 -6.986 1.00 82.06 88 ARG A O 1
ATOM 685 N N . TYR A 1 89 ? 9.256 -7.710 -7.895 1.00 85.31 89 TYR A N 1
ATOM 686 C CA . TYR A 1 89 ? 8.983 -6.800 -6.799 1.00 85.31 89 TYR A CA 1
ATOM 687 C C . TYR A 1 89 ? 7.993 -7.463 -5.843 1.00 85.31 89 TYR A C 1
ATOM 689 O O . TYR A 1 89 ? 6.961 -7.979 -6.272 1.00 85.31 89 TYR A O 1
ATOM 697 N N . TYR A 1 90 ? 8.360 -7.521 -4.563 1.00 84.19 90 TYR A N 1
ATOM 698 C CA . TYR A 1 90 ? 7.553 -8.116 -3.503 1.00 84.19 90 TYR A CA 1
ATOM 699 C C . TYR A 1 90 ? 7.225 -7.050 -2.473 1.00 84.19 90 TYR A C 1
ATOM 701 O O . TYR A 1 90 ? 8.119 -6.363 -1.982 1.00 84.19 90 TYR A O 1
ATOM 709 N N . TYR A 1 91 ? 5.952 -6.977 -2.111 1.00 85.62 91 TYR A N 1
ATOM 710 C CA . TYR A 1 91 ? 5.468 -6.085 -1.074 1.00 85.62 91 TYR A CA 1
ATOM 711 C C . TYR A 1 91 ? 4.952 -6.927 0.083 1.00 85.62 91 TYR A C 1
ATOM 713 O O . TYR A 1 91 ? 4.120 -7.817 -0.101 1.00 85.62 91 TYR A O 1
ATOM 721 N N . HIS A 1 92 ? 5.478 -6.671 1.277 1.00 85.25 92 HIS A N 1
ATOM 722 C CA . HIS A 1 92 ? 5.091 -7.378 2.490 1.00 85.25 92 HIS A CA 1
ATOM 723 C C . HIS A 1 92 ? 4.281 -6.453 3.388 1.00 85.25 92 HIS A C 1
ATOM 725 O O . HIS A 1 92 ? 4.658 -5.303 3.606 1.00 85.25 92 HIS A O 1
ATOM 731 N N . VAL A 1 93 ? 3.194 -6.980 3.946 1.00 83.69 93 VAL A N 1
ATOM 732 C CA . VAL A 1 93 ? 2.421 -6.314 4.994 1.00 83.69 93 VAL A CA 1
ATOM 733 C C . VAL A 1 93 ? 2.629 -7.079 6.289 1.00 83.69 93 VAL A C 1
ATOM 735 O O . VAL A 1 93 ? 2.348 -8.274 6.369 1.00 83.69 93 VAL A O 1
ATOM 738 N N . LEU A 1 94 ? 3.162 -6.384 7.290 1.00 84.50 94 LEU A N 1
ATOM 739 C CA . LEU A 1 94 ? 3.420 -6.914 8.623 1.00 84.50 94 LEU A CA 1
ATOM 740 C C . LEU A 1 94 ? 2.459 -6.223 9.591 1.00 84.50 94 LEU A C 1
ATOM 742 O O . LEU A 1 94 ? 2.427 -4.996 9.647 1.00 84.50 94 LEU A O 1
ATOM 746 N N . ILE A 1 95 ? 1.671 -7.005 10.329 1.00 84.12 95 ILE A N 1
ATOM 747 C CA . ILE A 1 95 ? 0.670 -6.496 11.273 1.00 84.12 95 ILE A CA 1
ATOM 748 C C . ILE A 1 95 ? 1.020 -7.009 12.668 1.00 84.12 95 ILE A C 1
ATOM 750 O O . ILE A 1 95 ? 1.066 -8.219 12.892 1.00 84.12 95 ILE A O 1
ATOM 754 N N . ASP A 1 96 ? 1.240 -6.086 13.601 1.00 86.31 96 ASP A N 1
ATOM 755 C CA . ASP A 1 96 ? 1.289 -6.393 15.028 1.00 86.31 96 ASP A CA 1
ATOM 756 C C . ASP A 1 96 ? -0.136 -6.335 15.595 1.00 86.31 96 ASP A C 1
ATOM 758 O O . ASP A 1 96 ? -0.722 -5.264 15.749 1.00 86.31 96 ASP A O 1
ATOM 762 N N . VAL A 1 97 ? -0.718 -7.507 15.846 1.00 87.25 97 VAL A N 1
ATOM 763 C CA . VAL A 1 97 ? -2.109 -7.640 16.307 1.00 87.25 97 VAL A CA 1
ATOM 764 C C . VAL A 1 97 ? -2.252 -7.600 17.825 1.00 87.25 97 VAL A C 1
ATOM 766 O O . VAL A 1 97 ? -3.365 -7.427 18.318 1.00 87.25 97 VAL A O 1
ATOM 769 N N . ASP A 1 98 ? -1.163 -7.796 18.576 1.00 88.88 98 ASP A N 1
ATOM 770 C CA . ASP A 1 98 ? -1.200 -7.840 20.041 1.00 88.88 98 ASP A CA 1
ATOM 771 C C . ASP A 1 98 ? -0.460 -6.677 20.714 1.00 88.88 98 ASP A C 1
ATOM 773 O O . ASP A 1 98 ? -0.574 -6.515 21.933 1.00 88.88 98 ASP A O 1
ATOM 777 N N . ASN A 1 99 ? 0.209 -5.831 19.920 1.00 86.62 99 ASN A N 1
ATOM 778 C CA . ASN A 1 99 ? 0.959 -4.648 20.337 1.00 86.62 99 ASN A CA 1
ATOM 779 C C . ASN A 1 99 ? 2.020 -4.982 21.399 1.00 86.62 99 ASN A C 1
ATOM 781 O O . ASN A 1 99 ? 2.288 -4.192 22.314 1.00 86.62 99 ASN A O 1
ATOM 785 N N . LYS A 1 100 ? 2.594 -6.191 21.332 1.00 89.94 100 LYS A N 1
ATOM 786 C CA . LYS A 1 100 ? 3.651 -6.633 22.242 1.00 89.94 100 LYS A CA 1
ATOM 787 C C . LYS A 1 100 ? 4.984 -6.623 21.519 1.00 89.94 100 LYS A C 1
ATOM 789 O O . LYS A 1 100 ? 5.353 -7.546 20.810 1.00 89.94 100 LYS A O 1
ATOM 794 N N . VAL A 1 101 ? 5.799 -5.629 21.847 1.00 83.12 101 VAL A N 1
ATOM 795 C CA . VAL A 1 101 ? 7.140 -5.422 21.267 1.00 83.12 101 VAL A CA 1
ATOM 796 C C . VAL A 1 101 ? 8.120 -6.600 21.419 1.00 83.12 101 VAL A C 1
ATOM 798 O O . VAL A 1 101 ? 9.195 -6.580 20.826 1.00 83.12 101 VAL A O 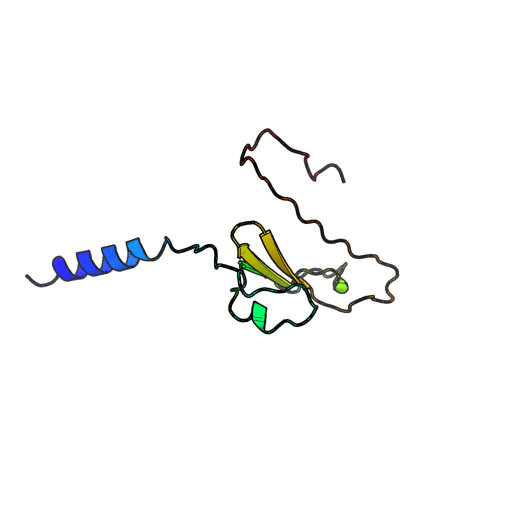1
ATOM 801 N N . ASN A 1 102 ? 7.803 -7.600 22.246 1.00 84.69 102 ASN A N 1
ATOM 802 C CA . ASN A 1 102 ? 8.618 -8.793 22.480 1.00 84.69 102 ASN A CA 1
ATOM 803 C C . ASN A 1 102 ? 8.046 -10.079 21.848 1.00 84.69 102 ASN A C 1
ATOM 805 O O . ASN A 1 102 ? 8.562 -11.164 22.129 1.00 84.69 102 ASN A O 1
ATOM 809 N N . THR A 1 103 ? 7.005 -9.977 21.021 1.00 83.38 103 THR A N 1
ATOM 810 C CA . THR A 1 103 ? 6.454 -11.069 20.204 1.00 83.38 103 THR A CA 1
ATOM 811 C C . THR A 1 103 ? 6.805 -10.835 18.718 1.00 83.38 103 THR A C 1
ATOM 813 O O . THR A 1 103 ? 7.304 -9.775 18.345 1.00 83.38 103 THR A O 1
ATOM 816 N N . GLY A 1 104 ? 6.628 -11.843 17.852 1.00 79.06 104 GLY A N 1
ATOM 817 C CA . GLY A 1 104 ? 6.844 -11.712 16.398 1.00 79.06 104 GLY A CA 1
ATOM 818 C C . GLY A 1 104 ? 8.206 -12.189 15.862 1.00 79.06 104 GLY A C 1
ATOM 819 O O . GLY A 1 104 ? 8.943 -12.920 16.525 1.00 79.06 104 GLY A O 1
ATOM 820 N N . ILE A 1 105 ? 8.512 -11.823 14.608 1.00 74.88 105 ILE A N 1
ATOM 821 C CA . ILE A 1 105 ? 9.726 -12.220 13.867 1.00 74.88 105 ILE A CA 1
ATOM 822 C C . ILE A 1 105 ? 10.465 -10.957 13.404 1.00 74.88 105 ILE A C 1
ATOM 824 O O . ILE A 1 105 ? 9.857 -10.030 12.878 1.00 74.88 105 ILE A O 1
ATOM 828 N N . SER A 1 106 ? 11.789 -10.921 13.579 1.00 70.62 106 SER A N 1
ATOM 829 C CA . SER A 1 106 ? 12.627 -9.816 13.094 1.00 70.62 106 SER A CA 1
ATOM 830 C C . SER A 1 106 ? 12.824 -9.887 11.578 1.00 70.62 106 SER A C 1
ATOM 832 O O . SER A 1 106 ? 13.247 -10.920 11.058 1.00 70.62 106 SER A O 1
ATOM 834 N N . ASN A 1 107 ? 12.612 -8.760 10.892 1.00 65.75 107 ASN A N 1
ATOM 835 C CA . ASN A 1 107 ? 12.835 -8.631 9.448 1.00 65.75 107 ASN A CA 1
ATOM 836 C C . ASN A 1 107 ? 14.327 -8.554 9.059 1.00 65.75 107 ASN A C 1
ATOM 838 O O . ASN A 1 107 ? 14.669 -8.529 7.887 1.00 65.75 107 ASN A O 1
ATOM 842 N N . ASN A 1 108 ? 15.245 -8.553 10.030 1.00 65.81 108 ASN A N 1
ATOM 843 C CA . ASN A 1 108 ? 16.689 -8.442 9.786 1.00 65.81 108 ASN A CA 1
ATOM 844 C C . ASN A 1 108 ? 17.314 -9.759 9.276 1.00 65.81 108 ASN A C 1
ATOM 846 O O . ASN A 1 108 ? 18.537 -9.870 9.198 1.00 65.81 108 ASN A O 1
ATOM 850 N N . ARG A 1 109 ? 16.498 -10.797 9.053 1.00 50.97 109 ARG A N 1
ATOM 851 C CA . ARG A 1 109 ? 16.929 -12.165 8.723 1.00 50.97 109 ARG A CA 1
ATOM 852 C C . ARG A 1 109 ? 16.375 -12.683 7.390 1.00 50.97 109 ARG A C 1
ATOM 854 O O . ARG A 1 109 ? 16.543 -13.872 7.125 1.00 50.97 109 ARG A O 1
ATOM 861 N N . VAL A 1 110 ? 15.720 -11.831 6.598 1.00 49.19 110 VAL A N 1
ATOM 862 C CA . VAL A 1 110 ? 15.187 -12.163 5.266 1.00 49.19 110 VAL A CA 1
ATOM 863 C C . VAL A 1 110 ? 15.998 -11.448 4.197 1.00 49.19 110 VAL A C 1
ATOM 865 O O . VAL A 1 110 ? 16.321 -10.261 4.419 1.00 49.19 110 VAL A O 1
#

Secondary structure (DSSP, 8-state):
--SHHHHHHHHHHHHHSS------B-TT---SS--GGGTTSPEEEE--S--TT-GGG-EEEEEEEE-SS-EEEEEEESS-SS-SSS----------SS--TTSS--GGG-

pLDDT: mean 80.73, std 15.21, range [47.16, 96.12]

Foldseek 3Di:
DPVVVVVVVVVVVVVVVPPPPPQAALPVPDDDPDCPSVPPFDWPDAFDQDCPPCSQQAWGTKTWHDHPPDTDIDTDGGDDDDDPPPDDHDDDDDDDPPPDPPDDDDPPPD

Radius of gyration: 20.25 Å; chains: 1; bounding box: 36×53×48 Å